Protein AF-A0A932CK73-F1 (afdb_monomer_lite)

Secondary structure (DSSP, 8-state):
-PPPPPPPHHHHHHHHHHHHHHHHHHHHHHHHHHHHHIIIIIHHHHHHH-TTGGGHHHHHHHHHHHHHHHHHHHHHHHHHHHHHHHHHHHHTTT-S-S--

Structure (mmCIF, N/CA/C/O b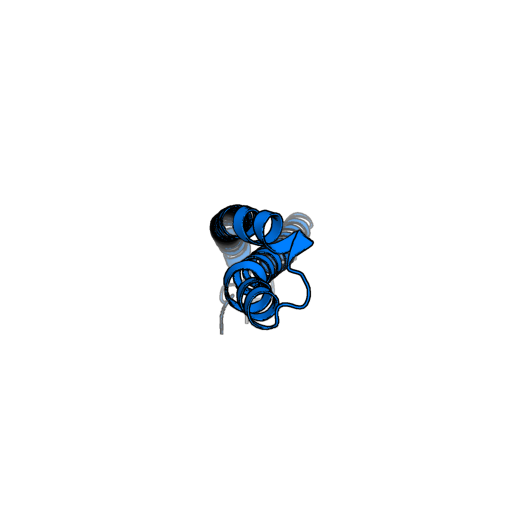ackbone):
data_AF-A0A932CK73-F1
#
_entry.id   AF-A0A932CK73-F1
#
loop_
_atom_site.group_PDB
_atom_site.id
_atom_site.type_symbol
_atom_site.label_atom_id
_atom_site.label_alt_id
_atom_site.label_comp_id
_atom_site.label_asym_id
_atom_site.label_entity_id
_atom_site.label_seq_id
_atom_site.pdbx_PDB_ins_code
_atom_site.Cartn_x
_atom_site.Cartn_y
_atom_site.Cartn_z
_atom_site.occupancy
_atom_site.B_iso_or_equiv
_atom_site.auth_seq_id
_atom_site.auth_comp_id
_atom_site.auth_asym_id
_atom_site.auth_atom_id
_atom_site.pdbx_PDB_model_num
ATOM 1 N N . MET A 1 1 ? 30.034 -19.267 -23.138 1.00 52.03 1 MET A N 1
ATOM 2 C CA . MET A 1 1 ? 28.965 -18.334 -22.725 1.00 52.03 1 MET A CA 1
ATOM 3 C C . MET A 1 1 ? 29.081 -17.124 -23.631 1.00 52.03 1 MET A C 1
ATOM 5 O O . MET A 1 1 ? 30.214 -16.701 -23.819 1.00 52.03 1 MET A O 1
ATOM 9 N N . PRO A 1 2 ? 27.999 -16.634 -24.256 1.00 58.88 2 PRO A N 1
ATOM 10 C CA . PRO A 1 2 ? 28.053 -15.333 -24.909 1.00 58.88 2 PRO A CA 1
ATOM 11 C C . PRO A 1 2 ? 28.378 -14.273 -23.852 1.00 58.88 2 PRO A C 1
ATOM 13 O O . PRO A 1 2 ? 27.872 -14.356 -22.730 1.00 58.88 2 PRO A O 1
ATOM 16 N N . ASP A 1 3 ? 29.243 -13.325 -24.196 1.00 65.62 3 ASP A N 1
ATOM 17 C CA . ASP A 1 3 ? 29.580 -12.213 -23.311 1.00 65.62 3 ASP A CA 1
ATOM 18 C C . ASP A 1 3 ? 28.316 -11.390 -22.994 1.00 65.62 3 ASP A C 1
ATOM 20 O O . ASP A 1 3 ? 27.456 -11.229 -23.870 1.00 65.62 3 ASP A O 1
ATOM 24 N N . PRO A 1 4 ? 28.157 -10.887 -21.755 1.00 59.47 4 PRO A N 1
ATOM 25 C CA . PRO A 1 4 ? 27.006 -10.071 -21.391 1.00 59.47 4 PRO A CA 1
ATOM 26 C C . PRO A 1 4 ? 26.927 -8.844 -22.305 1.00 59.47 4 PRO A C 1
ATOM 28 O O . PRO A 1 4 ? 27.919 -8.139 -22.503 1.00 59.47 4 PRO A O 1
ATOM 31 N N . GLN A 1 5 ? 25.742 -8.592 -22.869 1.00 67.31 5 GLN A N 1
ATOM 32 C CA . GLN A 1 5 ? 25.508 -7.399 -23.678 1.00 67.31 5 GLN A CA 1
ATOM 33 C C . GLN A 1 5 ? 25.801 -6.144 -22.849 1.00 67.31 5 GLN A C 1
ATOM 35 O O . GLN A 1 5 ? 25.531 -6.094 -21.647 1.00 67.31 5 GLN A O 1
ATOM 40 N N . PHE A 1 6 ? 26.379 -5.131 -23.497 1.00 73.00 6 PHE A N 1
ATOM 41 C CA . PHE A 1 6 ? 26.750 -3.887 -22.834 1.00 73.00 6 PHE A CA 1
ATOM 42 C C . PHE A 1 6 ? 25.498 -3.218 -22.250 1.00 73.00 6 PHE A C 1
ATOM 44 O O . PHE A 1 6 ? 24.582 -2.870 -22.994 1.00 73.00 6 PHE A O 1
ATOM 51 N N . ILE A 1 7 ? 25.457 -3.041 -20.926 1.00 73.81 7 ILE A N 1
ATOM 52 C CA . ILE A 1 7 ? 24.348 -2.360 -20.250 1.00 73.81 7 ILE A CA 1
ATOM 53 C C . ILE A 1 7 ? 24.307 -0.898 -20.701 1.00 73.81 7 ILE A C 1
ATOM 55 O O . ILE A 1 7 ? 25.280 -0.151 -20.556 1.00 73.81 7 ILE A O 1
ATOM 59 N N . THR A 1 8 ? 23.161 -0.480 -21.223 1.00 82.19 8 THR A N 1
ATOM 60 C CA . THR A 1 8 ? 22.921 0.892 -21.669 1.00 82.19 8 THR A CA 1
ATOM 61 C C . THR A 1 8 ? 22.327 1.749 -20.548 1.00 82.19 8 THR A C 1
ATOM 63 O O . THR A 1 8 ? 21.793 1.253 -19.554 1.00 82.19 8 THR A O 1
ATOM 66 N N . SER A 1 9 ? 22.354 3.075 -20.708 1.00 83.50 9 SER A N 1
ATOM 67 C CA . SER A 1 9 ? 21.668 3.995 -19.786 1.00 83.50 9 SER A CA 1
ATOM 68 C C . SER A 1 9 ? 20.151 3.754 -19.722 1.00 83.50 9 SER A C 1
ATOM 70 O O . SER A 1 9 ? 19.535 4.001 -18.686 1.00 83.50 9 SER A O 1
ATOM 72 N N . ALA A 1 10 ? 19.544 3.250 -20.803 1.00 81.69 10 ALA A N 1
ATOM 73 C CA . ALA A 1 10 ? 18.127 2.891 -20.825 1.00 81.69 10 ALA A CA 1
ATOM 74 C C . ALA A 1 10 ? 17.832 1.685 -19.916 1.00 81.69 10 ALA A C 1
ATOM 76 O O . ALA A 1 10 ? 16.800 1.658 -19.242 1.00 81.69 10 ALA A O 1
ATOM 77 N N . ASP A 1 11 ? 18.762 0.734 -19.839 1.00 79.50 11 ASP A N 1
ATOM 78 C CA . ASP A 1 11 ? 18.627 -0.462 -19.005 1.00 79.50 11 ASP A CA 1
ATOM 79 C C . ASP A 1 11 ? 18.711 -0.106 -17.519 1.00 79.50 11 ASP A C 1
ATOM 81 O O . ASP A 1 11 ? 17.871 -0.540 -16.730 1.00 79.50 11 ASP A O 1
ATOM 85 N N . TRP A 1 12 ? 19.639 0.783 -17.148 1.00 85.19 12 TRP A N 1
ATOM 86 C CA . TRP A 1 12 ? 19.710 1.342 -15.794 1.00 85.19 12 TRP A CA 1
ATOM 87 C C . TRP A 1 12 ? 18.423 2.066 -15.389 1.00 85.19 12 TRP A C 1
ATOM 89 O O . TRP A 1 12 ? 17.947 1.900 -14.265 1.00 85.19 12 TRP A O 1
ATOM 99 N N . ASN A 1 13 ? 17.825 2.836 -16.302 1.00 87.25 13 ASN A N 1
ATOM 100 C CA . ASN A 1 13 ? 16.561 3.521 -16.042 1.00 87.25 13 ASN A CA 1
ATOM 101 C C . ASN A 1 13 ? 15.399 2.533 -15.834 1.00 87.25 13 ASN A C 1
ATOM 103 O O . ASN A 1 13 ? 14.585 2.706 -14.926 1.00 87.25 13 ASN A O 1
ATOM 107 N N . ASN A 1 14 ? 15.331 1.469 -16.639 1.00 83.62 14 ASN A N 1
ATOM 108 C CA . ASN A 1 14 ? 14.322 0.422 -16.475 1.00 83.62 14 ASN A CA 1
ATOM 109 C C . ASN A 1 14 ? 14.486 -0.326 -15.144 1.00 83.62 14 ASN A C 1
ATOM 111 O O . ASN A 1 14 ? 13.489 -0.577 -14.465 1.00 83.62 14 ASN A O 1
ATOM 115 N N . LEU A 1 15 ? 15.726 -0.616 -14.738 1.00 84.88 15 LEU A N 1
ATOM 116 C CA . LEU A 1 15 ? 16.021 -1.252 -13.454 1.00 84.88 15 LEU A CA 1
ATOM 117 C C . LEU A 1 15 ? 15.641 -0.350 -12.270 1.00 84.88 15 LEU A C 1
ATOM 119 O O . LEU A 1 15 ? 15.013 -0.812 -11.319 1.00 84.88 15 LEU A O 1
ATOM 123 N N . GLY A 1 16 ? 15.949 0.948 -12.355 1.00 88.69 16 GLY A N 1
ATOM 124 C CA . GLY A 1 16 ? 15.519 1.937 -11.366 1.00 88.69 16 GLY A CA 1
ATOM 125 C C . GLY A 1 16 ? 13.996 1.999 -11.244 1.00 88.69 16 GLY A C 1
ATOM 126 O O . GLY A 1 16 ? 13.462 1.947 -10.137 1.00 88.69 16 GLY A O 1
ATOM 127 N N . ARG A 1 17 ? 13.282 2.009 -12.378 1.00 89.06 17 ARG A N 1
ATOM 128 C CA . ARG A 1 17 ? 11.811 2.004 -12.402 1.00 89.06 17 ARG A CA 1
ATOM 129 C C . ARG A 1 17 ? 11.234 0.732 -11.778 1.00 89.06 17 ARG A C 1
ATOM 131 O O . ARG A 1 17 ? 10.279 0.824 -11.010 1.00 89.06 17 ARG A O 1
ATOM 138 N N . LEU A 1 18 ? 11.828 -0.429 -12.055 1.00 87.44 18 LEU A N 1
ATOM 139 C CA . LEU A 1 18 ? 11.441 -1.699 -11.436 1.00 87.44 18 LEU A CA 1
ATOM 140 C C . LEU A 1 18 ? 11.634 -1.664 -9.913 1.00 87.44 18 LEU A C 1
ATOM 142 O O . LEU A 1 18 ? 10.722 -2.033 -9.175 1.00 87.44 18 LEU A O 1
ATOM 146 N N . LEU A 1 19 ? 12.780 -1.169 -9.439 1.00 90.81 19 LEU A N 1
ATOM 147 C CA . LEU A 1 19 ? 13.059 -1.038 -8.008 1.00 90.81 19 LEU A CA 1
ATOM 148 C C . LEU A 1 19 ? 12.060 -0.097 -7.318 1.00 90.81 19 LEU A C 1
ATOM 150 O O . LEU A 1 19 ? 11.563 -0.414 -6.238 1.00 90.81 19 LEU A O 1
ATOM 154 N N . THR A 1 20 ? 11.716 1.031 -7.946 1.00 93.44 20 THR A N 1
ATOM 155 C CA . THR A 1 20 ? 10.673 1.933 -7.437 1.00 93.44 20 THR A CA 1
ATOM 156 C C . THR A 1 20 ? 9.320 1.230 -7.344 1.00 93.44 20 THR A C 1
ATOM 158 O O . THR A 1 20 ? 8.660 1.340 -6.312 1.00 93.44 20 THR A O 1
ATOM 161 N N . MET A 1 21 ? 8.912 0.476 -8.372 1.00 90.62 21 MET A N 1
ATOM 162 C CA . MET A 1 21 ? 7.658 -0.288 -8.330 1.00 90.62 21 MET A CA 1
ATOM 163 C C . MET A 1 21 ? 7.659 -1.318 -7.198 1.00 90.62 21 MET A C 1
ATOM 165 O O . MET A 1 21 ? 6.651 -1.473 -6.514 1.00 90.62 21 MET A O 1
ATOM 169 N N . LEU A 1 22 ? 8.795 -1.968 -6.939 1.00 91.38 22 LEU A N 1
ATOM 170 C CA . LEU A 1 22 ? 8.920 -2.940 -5.855 1.00 91.38 22 LEU A CA 1
ATOM 171 C C . LEU A 1 22 ? 8.736 -2.288 -4.475 1.00 91.38 22 LEU A C 1
ATOM 173 O O . LEU A 1 22 ? 8.002 -2.810 -3.638 1.00 91.38 22 LEU A O 1
ATOM 177 N N . TRP A 1 23 ? 9.317 -1.108 -4.254 1.00 96.19 23 TRP A N 1
ATOM 178 C CA . TRP A 1 23 ? 9.097 -0.348 -3.019 1.00 96.19 23 TRP A CA 1
ATOM 179 C C . TRP A 1 23 ? 7.658 0.147 -2.866 1.00 96.19 23 TRP A C 1
ATOM 181 O O . TRP A 1 23 ? 7.100 0.073 -1.770 1.00 96.19 23 TRP A O 1
ATOM 191 N N . LEU A 1 24 ? 7.032 0.609 -3.951 1.00 95.06 24 LEU A N 1
ATOM 192 C CA . LEU A 1 24 ? 5.622 1.003 -3.936 1.00 95.06 24 LEU A CA 1
ATOM 193 C C . LEU A 1 24 ? 4.711 -0.187 -3.618 1.00 95.06 24 LEU A C 1
ATOM 195 O O . LEU A 1 24 ? 3.753 -0.037 -2.861 1.00 95.06 24 LEU A O 1
ATOM 199 N N . PHE A 1 25 ? 5.030 -1.372 -4.142 1.00 93.31 25 PHE A N 1
ATOM 200 C CA . PHE A 1 25 ? 4.310 -2.601 -3.825 1.00 93.31 25 PHE A CA 1
ATOM 201 C C . PHE A 1 25 ? 4.413 -2.935 -2.334 1.00 93.31 25 PHE A C 1
ATOM 203 O O . PHE A 1 25 ? 3.391 -3.160 -1.687 1.00 93.31 25 PHE A O 1
ATOM 210 N N . VAL A 1 26 ? 5.621 -2.890 -1.761 1.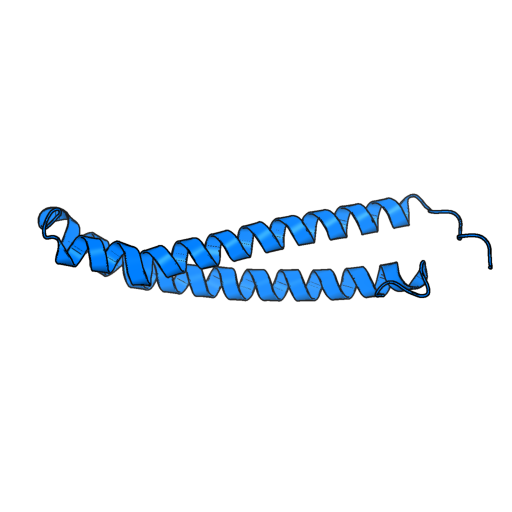00 96.19 26 VAL A N 1
ATOM 211 C CA . VAL A 1 26 ? 5.828 -3.104 -0.318 1.00 96.19 26 VAL A CA 1
ATOM 212 C C . VAL A 1 26 ? 5.009 -2.105 0.501 1.00 96.19 26 VAL A C 1
ATOM 214 O O . VAL A 1 26 ? 4.299 -2.508 1.421 1.00 96.19 26 VAL A O 1
ATOM 217 N N . ALA A 1 27 ? 5.043 -0.819 0.145 1.00 96.56 27 ALA A N 1
ATOM 218 C CA . ALA A 1 27 ? 4.264 0.207 0.834 1.00 96.56 27 ALA A CA 1
ATOM 219 C C . ALA A 1 27 ? 2.750 -0.062 0.761 1.00 96.56 27 ALA A C 1
ATOM 221 O O . ALA A 1 27 ? 2.058 0.049 1.775 1.00 96.56 27 ALA A O 1
ATOM 222 N N . ALA A 1 28 ? 2.235 -0.469 -0.404 1.00 96.00 28 ALA A N 1
ATOM 223 C CA . ALA A 1 28 ? 0.826 -0.817 -0.577 1.00 96.00 28 ALA A CA 1
ATOM 224 C C . ALA A 1 28 ? 0.429 -2.038 0.269 1.00 96.00 28 ALA A C 1
ATOM 226 O O . ALA A 1 28 ? -0.601 -2.007 0.940 1.00 96.00 28 ALA A O 1
ATOM 227 N N . VAL A 1 29 ? 1.260 -3.084 0.305 1.00 96.06 29 VAL A N 1
ATOM 228 C CA . VAL A 1 29 ? 1.009 -4.289 1.116 1.00 96.06 29 VAL A CA 1
ATOM 229 C C . VAL A 1 29 ? 1.046 -3.977 2.614 1.00 96.06 29 VAL A C 1
ATOM 231 O O . VAL A 1 29 ? 0.194 -4.461 3.357 1.00 96.06 29 VAL A O 1
ATOM 234 N N . VAL A 1 30 ? 1.975 -3.133 3.070 1.00 97.25 30 VAL A N 1
ATOM 235 C CA . VAL A 1 30 ? 2.016 -2.676 4.470 1.00 97.25 30 VAL A CA 1
ATOM 236 C C . VAL A 1 30 ? 0.771 -1.855 4.810 1.00 97.25 30 VAL A C 1
ATOM 238 O O . VAL A 1 30 ? 0.161 -2.080 5.856 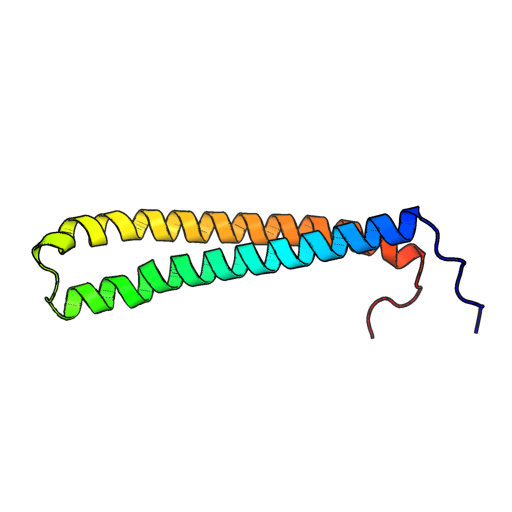1.00 97.25 30 VAL A O 1
ATOM 241 N N . GLY A 1 31 ? 0.345 -0.955 3.918 1.00 95.88 31 GLY A N 1
ATOM 242 C CA . GLY A 1 31 ? -0.898 -0.194 4.073 1.00 95.88 31 GLY A CA 1
ATOM 243 C C . GLY A 1 31 ? -2.134 -1.093 4.144 1.00 95.88 31 GLY A C 1
ATOM 244 O O . GLY A 1 31 ? -2.995 -0.894 5.006 1.00 95.88 31 GLY A O 1
ATOM 245 N N . LEU A 1 32 ? -2.193 -2.130 3.305 1.00 95.44 32 LEU A N 1
ATOM 246 C CA . LEU A 1 32 ? -3.240 -3.151 3.332 1.00 95.44 32 LEU A CA 1
ATOM 247 C C . LEU A 1 32 ? -3.257 -3.899 4.663 1.00 95.44 32 LEU A C 1
ATOM 249 O O . LEU A 1 32 ? -4.297 -3.953 5.319 1.00 95.44 32 LEU A O 1
ATOM 253 N N . ALA A 1 33 ? -2.113 -4.453 5.065 1.00 95.44 33 ALA A N 1
ATOM 254 C CA . ALA A 1 33 ? -2.000 -5.254 6.275 1.00 95.44 33 ALA A CA 1
ATOM 255 C C . ALA A 1 33 ? -2.350 -4.417 7.509 1.00 95.44 33 ALA A C 1
ATOM 257 O O . ALA A 1 33 ? -3.161 -4.846 8.326 1.00 95.44 33 ALA A O 1
ATOM 258 N N . GLY A 1 34 ? -1.818 -3.196 7.603 1.00 95.62 34 GLY A N 1
ATOM 259 C CA . GLY A 1 34 ? -2.133 -2.261 8.678 1.00 95.62 34 GLY A CA 1
ATOM 260 C C . GLY A 1 34 ? -3.621 -1.920 8.732 1.00 95.62 34 GLY A C 1
ATOM 261 O O . GLY A 1 34 ? -4.245 -2.074 9.779 1.00 95.62 34 GLY A O 1
ATOM 262 N N . SER A 1 35 ? -4.223 -1.532 7.604 1.00 94.00 35 SER A N 1
ATOM 263 C CA . SER A 1 35 ? -5.651 -1.178 7.554 1.00 94.00 35 SER A CA 1
ATOM 264 C C . SER A 1 35 ? -6.548 -2.361 7.926 1.00 94.00 35 SER A C 1
ATOM 266 O O . SER A 1 35 ? -7.493 -2.209 8.704 1.00 94.00 35 SER A O 1
ATOM 268 N N . PHE A 1 36 ? -6.228 -3.556 7.424 1.00 94.19 36 PHE A N 1
ATOM 269 C CA . PHE A 1 36 ? -6.984 -4.772 7.704 1.00 94.19 36 PHE A CA 1
ATOM 270 C C . PHE A 1 36 ? -6.850 -5.211 9.168 1.00 94.19 36 PHE A C 1
ATOM 272 O O . PHE A 1 36 ? -7.861 -5.450 9.828 1.00 94.19 36 PHE A O 1
ATOM 279 N N . LEU A 1 37 ? -5.628 -5.259 9.707 1.00 95.06 37 LEU A N 1
ATOM 280 C CA . LEU A 1 37 ? -5.376 -5.633 11.103 1.00 95.06 37 LEU A CA 1
ATOM 281 C C . LEU A 1 37 ? -6.037 -4.656 12.076 1.00 95.06 37 LEU A C 1
ATOM 283 O O . LEU A 1 37 ? -6.636 -5.086 13.064 1.00 95.06 37 LEU A O 1
ATOM 287 N N . LEU A 1 38 ? -5.991 -3.355 11.780 1.00 92.56 38 LEU A N 1
ATOM 288 C CA . LEU A 1 38 ? -6.670 -2.348 12.590 1.00 92.56 38 LEU A CA 1
ATOM 289 C C . LEU A 1 38 ? -8.189 -2.571 12.605 1.00 92.56 38 LEU A C 1
ATOM 291 O O . LEU A 1 38 ? -8.802 -2.570 13.673 1.00 92.56 38 LEU A O 1
ATOM 295 N N . ALA A 1 39 ? -8.799 -2.810 11.443 1.00 90.94 39 ALA A N 1
ATOM 296 C CA . ALA A 1 39 ? -10.244 -3.014 11.324 1.00 90.94 39 ALA A CA 1
ATOM 297 C C . ALA A 1 39 ? -10.739 -4.334 11.943 1.00 90.94 39 ALA A C 1
ATOM 299 O O . ALA A 1 39 ? -11.859 -4.394 12.477 1.00 90.94 39 ALA A O 1
ATOM 300 N N . HIS A 1 40 ? -9.928 -5.389 11.821 1.00 90.75 40 HIS A N 1
ATOM 301 C CA . HIS A 1 40 ? -10.319 -6.765 12.116 1.00 90.75 40 HIS A CA 1
ATOM 302 C C . HIS A 1 40 ? -9.892 -7.244 13.504 1.00 90.75 40 HIS A C 1
ATOM 304 O O . HIS A 1 40 ? -10.657 -7.956 14.144 1.00 90.75 40 HIS A O 1
ATOM 310 N N . ALA A 1 41 ? -8.711 -6.848 13.981 1.00 90.62 41 ALA A N 1
ATOM 311 C CA . ALA A 1 41 ? -8.165 -7.313 15.255 1.00 90.62 41 ALA A CA 1
ATOM 312 C C . ALA A 1 41 ? -8.129 -6.199 16.310 1.00 90.62 41 ALA A C 1
ATOM 314 O O . ALA A 1 41 ? -8.713 -6.359 17.379 1.00 90.62 41 ALA A O 1
ATOM 315 N N . VAL A 1 42 ? -7.511 -5.053 15.994 1.00 88.62 42 VAL A N 1
ATOM 316 C CA . VAL A 1 42 ? -7.224 -4.006 16.996 1.00 88.62 42 VAL A CA 1
ATOM 317 C C . VAL A 1 42 ? -8.486 -3.285 17.465 1.00 88.62 42 VAL A C 1
ATOM 319 O O . VAL A 1 42 ? -8.709 -3.155 18.665 1.00 88.62 42 VAL A O 1
ATOM 322 N N . ILE A 1 43 ? -9.345 -2.816 16.552 1.00 87.31 43 ILE A N 1
ATOM 323 C CA . ILE A 1 43 ? -10.579 -2.132 16.967 1.00 87.31 43 ILE A CA 1
ATOM 324 C C . ILE A 1 43 ? -11.482 -3.072 17.784 1.00 87.31 43 ILE A C 1
ATOM 326 O O . ILE A 1 43 ? -11.926 -2.659 18.853 1.00 87.31 43 ILE A O 1
ATOM 330 N N . PRO A 1 44 ? -11.758 -4.319 17.355 1.00 84.62 44 PRO A N 1
ATOM 331 C CA . PRO A 1 44 ? -12.539 -5.245 18.169 1.00 84.62 44 PRO A CA 1
ATOM 332 C C . PRO A 1 44 ? -11.923 -5.519 19.541 1.00 84.62 44 PRO A C 1
ATOM 334 O O . PRO A 1 44 ? -12.662 -5.484 20.520 1.00 84.62 44 PRO A O 1
ATOM 337 N N . SER A 1 45 ? -10.601 -5.711 19.640 1.00 85.94 45 SER A N 1
ATOM 338 C CA . SER A 1 45 ? -9.955 -5.937 20.939 1.00 85.94 45 SER A CA 1
ATOM 339 C C . SER A 1 45 ? -10.107 -4.736 21.879 1.00 85.94 45 SER A C 1
ATOM 341 O O . SER A 1 45 ? -10.391 -4.921 23.060 1.00 85.94 45 SER A O 1
ATOM 343 N N . LEU A 1 46 ? -9.999 -3.508 21.357 1.00 84.25 46 LEU A N 1
ATOM 344 C CA . LEU A 1 46 ? -10.207 -2.275 22.131 1.00 84.25 46 LEU A CA 1
ATOM 345 C C . LEU A 1 46 ? -11.661 -2.089 22.582 1.00 84.25 46 LEU A C 1
ATOM 347 O O . LEU A 1 46 ? -11.919 -1.548 23.653 1.00 84.25 46 LEU A O 1
ATOM 351 N N . LEU A 1 47 ? -12.625 -2.526 21.771 1.00 83.62 47 LEU A N 1
ATOM 352 C CA . LEU A 1 47 ? -14.038 -2.475 22.145 1.00 83.62 47 LEU A CA 1
ATOM 353 C C . LEU A 1 47 ? -14.372 -3.492 23.242 1.00 83.62 47 LEU A C 1
ATOM 355 O O . LEU A 1 47 ? -15.225 -3.219 24.079 1.00 83.62 47 LEU A O 1
ATOM 359 N N . THR A 1 48 ? -13.706 -4.651 23.258 1.00 81.94 48 THR A N 1
ATOM 360 C CA . THR A 1 48 ? -13.943 -5.683 24.279 1.00 81.94 48 THR A CA 1
ATOM 361 C C . THR A 1 48 ? -13.361 -5.347 25.648 1.00 81.94 48 THR A C 1
ATOM 363 O O . THR A 1 48 ? -13.897 -5.817 26.647 1.00 81.94 48 THR A O 1
ATOM 366 N N . THR A 1 49 ? -12.294 -4.546 25.723 1.00 81.12 49 THR A N 1
ATOM 367 C CA . THR A 1 49 ? -11.677 -4.162 27.003 1.00 81.12 49 THR A CA 1
ATOM 368 C C . THR A 1 49 ? -12.429 -3.044 27.728 1.00 81.12 49 THR A C 1
ATOM 370 O O . THR A 1 49 ? -12.191 -2.837 28.912 1.00 81.12 49 THR A O 1
ATOM 373 N N . GLY A 1 50 ? -13.347 -2.332 27.060 1.00 72.56 50 GLY A N 1
ATOM 374 C CA . GLY A 1 50 ? -14.175 -1.286 27.680 1.00 72.56 50 GLY A CA 1
ATOM 375 C C . GLY A 1 50 ? -13.416 -0.016 28.089 1.00 72.56 50 GLY A C 1
ATOM 376 O O . GLY A 1 50 ? -14.019 0.920 28.600 1.00 72.56 50 GLY A O 1
ATOM 377 N N . GLU A 1 51 ? -12.109 0.070 27.824 1.00 67.00 51 GLU A N 1
ATOM 378 C CA . GLU A 1 51 ? -11.261 1.198 28.244 1.00 67.00 51 GLU A CA 1
ATOM 379 C C . GLU A 1 51 ? -11.610 2.526 27.542 1.00 67.00 51 GLU A C 1
ATOM 381 O O . GLU A 1 51 ? -11.147 3.590 27.946 1.00 67.00 51 GLU A O 1
ATOM 386 N N . LEU A 1 52 ? -12.420 2.478 26.477 1.00 70.06 52 LEU A N 1
ATOM 387 C CA . LEU A 1 52 ? -12.704 3.604 25.586 1.00 70.06 52 LEU A CA 1
ATOM 388 C C . LEU A 1 52 ? -14.204 3.723 25.243 1.00 70.06 52 LEU A C 1
ATOM 390 O O . LEU A 1 52 ? -14.56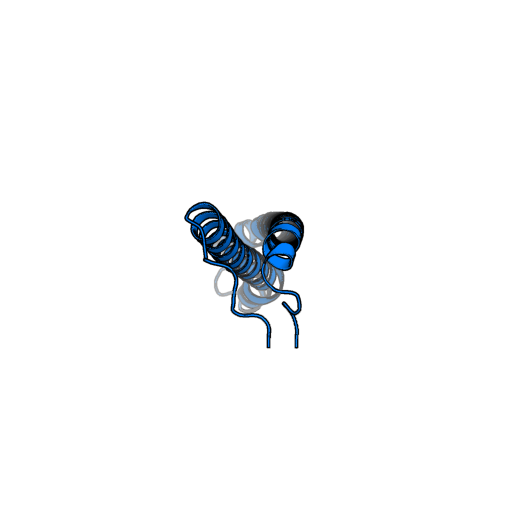9 3.916 24.077 1.00 70.06 52 LEU A O 1
ATOM 394 N N . GLU A 1 53 ? -15.092 3.628 26.238 1.00 68.12 53 GLU A N 1
ATOM 395 C CA . GLU A 1 53 ? -16.548 3.794 26.048 1.00 68.12 53 GLU A CA 1
ATOM 396 C C . GLU A 1 53 ? -16.904 5.096 25.300 1.00 68.12 53 GLU A C 1
ATOM 398 O O . GLU A 1 53 ? -17.698 5.067 24.358 1.00 68.12 53 GLU A O 1
ATOM 403 N 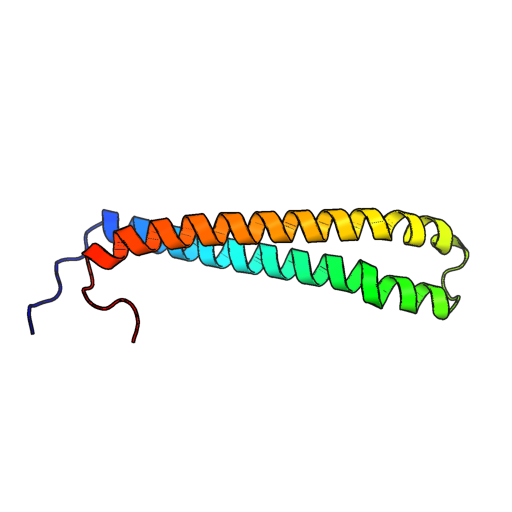N . GLU A 1 54 ? -16.229 6.214 25.593 1.00 76.06 54 GLU A N 1
ATOM 404 C CA . GLU A 1 54 ? -16.445 7.497 24.896 1.00 76.06 54 GLU A CA 1
ATOM 405 C C . GLU A 1 54 ? -16.086 7.461 23.397 1.00 76.06 54 GLU A C 1
ATOM 407 O O . GLU A 1 54 ? -16.685 8.165 22.577 1.00 76.06 54 GLU A O 1
ATOM 412 N N . TRP A 1 55 ? -15.108 6.639 23.008 1.00 72.88 55 TRP A N 1
ATOM 413 C CA . TRP A 1 55 ? -14.611 6.558 21.628 1.00 72.88 55 TRP A CA 1
ATOM 414 C C . TRP A 1 55 ? -15.243 5.416 20.830 1.00 72.88 55 TRP A C 1
ATOM 416 O O . TRP A 1 55 ? -15.099 5.370 19.605 1.00 72.88 55 TRP A O 1
ATOM 426 N N . THR A 1 56 ? -16.000 4.541 21.490 1.00 77.69 56 THR A N 1
ATOM 427 C CA . THR A 1 56 ? -16.710 3.399 20.898 1.00 77.69 56 THR A CA 1
ATOM 428 C C . THR A 1 56 ? -17.489 3.746 19.619 1.00 77.69 56 THR A C 1
ATOM 430 O O . THR A 1 56 ? -17.243 3.102 18.591 1.00 77.69 56 THR A O 1
ATOM 433 N N . PRO A 1 57 ? -18.350 4.788 19.582 1.00 79.62 57 PRO A N 1
ATOM 434 C CA . PRO A 1 57 ? -19.090 5.124 18.363 1.00 79.62 57 PRO A CA 1
ATOM 435 C C . PRO A 1 57 ? -18.188 5.621 17.220 1.00 79.62 57 PRO A C 1
ATOM 437 O O . PRO A 1 57 ? -18.504 5.415 16.046 1.00 79.62 57 PRO A O 1
ATOM 440 N N . ARG A 1 58 ? -17.035 6.234 17.527 1.00 83.00 58 ARG A N 1
ATOM 441 C CA . ARG A 1 58 ? -16.052 6.659 16.514 1.00 83.00 58 ARG A CA 1
ATOM 442 C C . ARG A 1 58 ? -15.297 5.459 15.945 1.00 83.00 58 ARG A C 1
ATOM 444 O O . ARG A 1 58 ? -15.193 5.340 14.725 1.00 83.00 58 ARG A O 1
ATOM 451 N N . LEU A 1 59 ? -14.828 4.549 16.804 1.00 82.94 59 LEU A N 1
ATOM 452 C CA . LEU A 1 59 ? -14.113 3.337 16.389 1.00 82.94 59 LEU A CA 1
ATOM 453 C C . LEU A 1 59 ? -14.996 2.434 15.523 1.00 82.94 59 LEU A C 1
ATOM 455 O O . LEU A 1 59 ? -14.543 1.950 14.487 1.00 82.94 59 LEU A O 1
ATOM 459 N N . GLN A 1 60 ? -16.270 2.258 15.881 1.00 83.31 60 GLN A N 1
ATOM 460 C CA . GLN A 1 60 ? -17.210 1.479 15.069 1.00 83.31 60 GLN A CA 1
ATOM 461 C C . GLN A 1 60 ? -17.409 2.074 13.669 1.00 83.31 60 GLN A C 1
ATOM 463 O O . GLN A 1 60 ? -17.457 1.327 12.692 1.00 83.31 60 GLN A O 1
ATOM 468 N N . ARG A 1 61 ? -17.456 3.407 13.551 1.00 87.38 61 ARG A N 1
ATOM 469 C CA . ARG A 1 61 ? -17.581 4.101 12.260 1.00 87.38 61 ARG A CA 1
ATOM 470 C C . ARG A 1 61 ? -16.291 4.075 11.437 1.00 87.38 61 ARG A C 1
ATOM 472 O O . ARG A 1 61 ? -16.357 4.131 10.213 1.00 87.38 61 ARG A O 1
ATOM 479 N N . LEU A 1 62 ? -15.135 3.954 12.090 1.00 89.31 62 LEU A N 1
ATOM 480 C CA . LEU A 1 62 ? -13.827 3.865 11.439 1.00 89.31 62 LEU A CA 1
ATOM 481 C C . LEU A 1 62 ? -13.584 2.493 10.785 1.00 89.31 62 LEU A C 1
ATOM 483 O O . LEU A 1 62 ? -12.928 2.422 9.750 1.00 89.31 62 LEU A O 1
ATOM 487 N N . ARG A 1 63 ? -14.148 1.405 11.330 1.00 88.00 63 ARG A N 1
ATOM 488 C CA . ARG A 1 63 ? -14.001 0.041 10.774 1.00 88.00 63 ARG A CA 1
ATOM 489 C C . ARG A 1 63 ? -14.348 -0.072 9.283 1.00 88.00 63 ARG A C 1
ATOM 491 O O . ARG A 1 63 ? -13.497 -0.564 8.544 1.00 88.00 63 ARG A O 1
ATOM 498 N N . PRO A 1 64 ? -15.533 0.356 8.796 1.00 91.38 64 PRO A N 1
ATOM 499 C CA . PRO A 1 64 ? -15.851 0.257 7.371 1.00 91.38 64 PRO A CA 1
ATOM 500 C C . PRO A 1 64 ? -14.914 1.107 6.503 1.00 91.38 64 PRO A C 1
ATOM 502 O O . PRO A 1 64 ? -14.570 0.690 5.401 1.00 91.38 64 PRO A O 1
ATOM 505 N N . VAL A 1 65 ? -14.443 2.252 7.009 1.00 93.50 65 VAL A N 1
ATOM 506 C CA . VAL A 1 65 ? -13.464 3.099 6.308 1.00 93.50 65 VAL A CA 1
ATOM 507 C C . VAL A 1 65 ? -12.119 2.384 6.177 1.00 93.50 65 VAL A C 1
ATOM 509 O O . VAL A 1 65 ? -11.526 2.392 5.104 1.00 93.50 65 VAL A O 1
ATOM 512 N N . LEU A 1 66 ? -11.657 1.713 7.233 1.00 93.00 66 LEU A N 1
ATOM 513 C CA . LEU A 1 66 ? -10.417 0.935 7.205 1.00 93.00 66 LEU A CA 1
ATOM 514 C C . LEU A 1 66 ? -10.518 -0.294 6.294 1.00 93.00 66 LEU A C 1
ATOM 516 O O . LEU A 1 66 ? -9.557 -0.605 5.596 1.00 93.00 66 LEU A O 1
ATOM 520 N N . TYR A 1 67 ? -11.674 -0.960 6.233 1.00 93.69 67 TYR A N 1
ATOM 521 C CA . TYR A 1 67 ? -11.895 -2.023 5.248 1.00 93.69 67 TYR A CA 1
ATOM 522 C C . TYR A 1 67 ? -11.894 -1.486 3.814 1.00 93.69 67 TYR A C 1
ATOM 524 O O . TYR A 1 67 ? -11.274 -2.091 2.943 1.00 93.69 67 TYR A O 1
ATOM 532 N N . ALA A 1 68 ? -12.523 -0.334 3.566 1.00 95.25 68 ALA A N 1
ATOM 533 C CA . ALA A 1 68 ? -12.469 0.318 2.260 1.00 95.25 68 ALA A CA 1
ATOM 534 C C . ALA A 1 68 ? -11.028 0.707 1.882 1.00 95.25 68 ALA A C 1
ATOM 536 O O . ALA A 1 68 ? -10.605 0.467 0.753 1.00 95.25 68 ALA A O 1
ATOM 537 N N . ALA A 1 69 ? -10.248 1.227 2.835 1.00 94.81 69 ALA A N 1
ATOM 538 C CA . ALA A 1 69 ? -8.828 1.507 2.646 1.00 94.81 69 ALA A CA 1
ATOM 539 C C . ALA A 1 69 ? -8.026 0.229 2.351 1.00 94.81 69 ALA A C 1
ATOM 541 O O . ALA A 1 69 ? -7.201 0.226 1.443 1.00 94.81 69 ALA A O 1
ATOM 542 N N . ALA A 1 70 ? -8.296 -0.879 3.049 1.00 94.12 70 ALA A N 1
ATOM 543 C CA . ALA A 1 70 ? -7.641 -2.161 2.786 1.00 94.12 70 ALA A CA 1
ATOM 544 C C . ALA A 1 70 ? -7.931 -2.673 1.364 1.00 94.12 70 ALA A C 1
ATOM 546 O O . ALA A 1 70 ? -7.014 -3.117 0.678 1.00 94.12 70 ALA A O 1
ATOM 547 N N . ILE A 1 71 ? -9.177 -2.553 0.890 1.00 96.31 71 ILE A N 1
ATOM 548 C CA . ILE A 1 71 ? -9.547 -2.890 -0.495 1.00 96.31 71 ILE A CA 1
ATOM 549 C C . ILE A 1 71 ? -8.825 -1.969 -1.483 1.00 96.31 71 ILE A C 1
ATOM 551 O O . ILE A 1 71 ? -8.299 -2.442 -2.488 1.00 96.31 71 ILE A O 1
ATOM 555 N N . LEU A 1 72 ? -8.749 -0.668 -1.198 1.00 96.88 72 LEU A N 1
ATOM 556 C CA . LEU A 1 72 ? -8.020 0.281 -2.038 1.00 96.88 72 LEU A CA 1
ATOM 557 C C . LEU A 1 72 ? -6.538 -0.098 -2.154 1.00 96.88 72 LEU A C 1
ATOM 559 O O . LEU A 1 72 ? -6.004 -0.149 -3.261 1.00 96.88 72 LEU A O 1
ATOM 563 N N . PHE A 1 73 ? -5.884 -0.408 -1.033 1.00 96.69 73 PHE A N 1
ATOM 564 C CA . PHE A 1 73 ? -4.495 -0.862 -1.033 1.00 96.69 73 PHE A CA 1
ATOM 565 C C . PHE A 1 73 ? -4.318 -2.205 -1.750 1.00 96.69 73 PHE A C 1
ATOM 567 O O . PHE A 1 73 ? -3.297 -2.399 -2.405 1.00 96.69 73 PHE A O 1
ATOM 574 N N . LEU A 1 74 ? -5.309 -3.102 -1.692 1.00 95.31 74 LEU A N 1
ATOM 575 C CA . LEU A 1 74 ? -5.287 -4.367 -2.432 1.00 95.31 74 LEU A CA 1
ATOM 576 C C . LEU A 1 74 ? -5.287 -4.118 -3.942 1.00 95.31 74 LEU A C 1
ATOM 578 O O . LEU A 1 74 ? -4.456 -4.669 -4.663 1.00 95.31 74 LEU A O 1
ATOM 582 N N . VAL A 1 75 ? -6.197 -3.263 -4.413 1.00 97.12 75 VAL A N 1
ATOM 583 C CA . VAL A 1 75 ? -6.288 -2.883 -5.829 1.00 97.12 75 VAL A CA 1
ATOM 584 C C . VAL A 1 75 ? -5.003 -2.186 -6.270 1.00 97.12 75 VAL A C 1
ATOM 586 O O . VAL A 1 75 ? -4.452 -2.522 -7.315 1.00 97.12 75 VAL A O 1
ATOM 589 N N . LEU A 1 76 ? -4.483 -1.266 -5.455 1.00 95.44 76 LEU A N 1
ATOM 590 C CA . LEU A 1 76 ? -3.228 -0.575 -5.735 1.00 95.44 76 LEU A CA 1
ATOM 591 C C . LEU A 1 76 ? -2.052 -1.556 -5.852 1.00 95.44 76 LEU A C 1
ATOM 593 O O . LEU A 1 76 ? -1.286 -1.472 -6.809 1.00 95.44 76 LEU A O 1
ATOM 597 N N . ALA A 1 77 ? -1.932 -2.510 -4.926 1.00 94.31 77 ALA A N 1
ATOM 598 C CA . ALA A 1 77 ? -0.893 -3.535 -4.969 1.00 94.31 77 ALA A CA 1
ATOM 599 C C . ALA A 1 77 ? -1.000 -4.400 -6.237 1.00 94.31 77 ALA A C 1
ATOM 601 O O . ALA A 1 77 ? 0.016 -4.667 -6.877 1.00 94.31 77 ALA A O 1
ATOM 602 N N . ALA A 1 78 ? -2.217 -4.780 -6.642 1.00 94.81 78 ALA A N 1
ATOM 603 C CA . ALA A 1 78 ? -2.452 -5.540 -7.869 1.00 94.81 78 ALA A CA 1
ATOM 604 C C . ALA A 1 78 ? -2.055 -4.753 -9.133 1.00 94.81 78 ALA A C 1
ATOM 606 O O . ALA A 1 78 ? -1.403 -5.304 -10.019 1.00 94.81 78 ALA A O 1
ATOM 607 N N . VAL A 1 79 ? -2.386 -3.459 -9.200 1.00 94.88 79 VAL A N 1
ATOM 608 C CA . VAL A 1 79 ? -1.991 -2.581 -10.316 1.00 94.88 79 VAL A CA 1
ATOM 609 C C . VAL A 1 79 ? -0.471 -2.425 -10.381 1.00 94.88 79 VAL A C 1
ATOM 611 O O . VAL A 1 79 ? 0.108 -2.547 -11.459 1.00 94.88 79 VAL A O 1
ATOM 614 N N . ILE A 1 80 ? 0.194 -2.199 -9.244 1.00 93.25 80 ILE A N 1
ATOM 615 C CA . ILE A 1 80 ? 1.660 -2.090 -9.198 1.00 93.25 80 ILE A CA 1
ATOM 616 C C . ILE A 1 80 ? 2.310 -3.397 -9.661 1.00 93.25 80 ILE A C 1
ATOM 618 O O . ILE A 1 80 ? 3.271 -3.353 -10.428 1.00 93.25 80 ILE A O 1
ATOM 622 N N . LEU A 1 81 ? 1.776 -4.549 -9.242 1.00 90.38 81 LEU A N 1
ATOM 623 C CA . LEU A 1 81 ? 2.274 -5.855 -9.670 1.00 90.38 81 LEU A CA 1
ATOM 624 C C . LEU A 1 81 ? 2.162 -6.026 -11.193 1.00 90.38 81 LEU A C 1
ATOM 626 O O . LEU A 1 81 ? 3.135 -6.433 -11.820 1.00 90.38 81 LEU A O 1
ATOM 630 N N . ALA A 1 82 ? 1.022 -5.658 -11.788 1.00 90.50 82 ALA A N 1
ATOM 631 C CA . ALA A 1 82 ? 0.822 -5.717 -13.238 1.00 90.50 82 ALA A CA 1
ATOM 632 C C . ALA A 1 82 ? 1.821 -4.820 -13.999 1.00 90.50 82 ALA A C 1
ATOM 634 O O . ALA A 1 82 ? 2.457 -5.247 -14.964 1.00 90.50 82 ALA A O 1
ATOM 635 N N . ILE A 1 83 ? 2.041 -3.594 -13.512 1.00 88.81 83 ILE A N 1
ATOM 636 C CA . ILE A 1 83 ? 3.029 -2.673 -14.095 1.00 88.81 83 ILE A CA 1
ATOM 637 C C . ILE A 1 83 ? 4.450 -3.239 -13.958 1.00 88.81 83 ILE A C 1
ATOM 639 O O . ILE A 1 83 ? 5.257 -3.136 -14.885 1.00 88.81 83 ILE A O 1
ATOM 643 N N . ALA A 1 84 ? 4.772 -3.844 -12.813 1.00 87.25 84 ALA A N 1
ATOM 644 C CA . ALA A 1 84 ? 6.066 -4.472 -12.584 1.00 87.25 84 ALA A CA 1
ATOM 645 C C . ALA A 1 84 ? 6.290 -5.659 -13.535 1.00 87.25 84 ALA A C 1
ATOM 647 O O . ALA A 1 84 ? 7.376 -5.770 -14.104 1.00 87.25 84 ALA A O 1
ATOM 648 N N . THR A 1 85 ? 5.278 -6.498 -13.785 1.00 83.75 85 THR A N 1
ATOM 649 C CA . THR A 1 85 ? 5.395 -7.616 -14.736 1.00 83.75 85 THR A CA 1
ATOM 650 C C . THR A 1 85 ? 5.649 -7.146 -16.168 1.00 83.75 85 THR A C 1
ATOM 652 O O . THR A 1 85 ? 6.507 -7.719 -16.850 1.00 83.75 85 THR A O 1
ATOM 655 N N . ASP A 1 86 ? 5.010 -6.061 -16.606 1.00 83.69 86 ASP A N 1
ATOM 656 C CA . ASP A 1 86 ? 5.253 -5.472 -17.932 1.00 83.69 86 ASP A CA 1
ATOM 657 C C . ASP A 1 86 ? 6.672 -4.893 -18.043 1.00 83.69 86 ASP A C 1
ATOM 659 O O . ASP A 1 86 ? 7.362 -5.036 -19.056 1.00 83.69 86 ASP A O 1
ATOM 663 N N . LEU A 1 87 ? 7.158 -4.269 -16.969 1.00 77.06 87 LEU A N 1
ATOM 664 C CA . LEU A 1 87 ? 8.541 -3.810 -16.848 1.00 77.06 87 LEU A CA 1
ATOM 665 C C . LEU A 1 87 ? 9.539 -4.969 -16.960 1.00 77.06 87 LEU A C 1
ATOM 667 O O . LEU A 1 87 ? 10.516 -4.856 -17.701 1.00 77.06 87 LEU A O 1
ATOM 671 N N . THR A 1 88 ? 9.286 -6.090 -16.280 1.00 72.62 88 THR A N 1
ATOM 672 C CA . THR A 1 88 ? 10.180 -7.259 -16.332 1.00 72.62 88 THR A CA 1
ATOM 673 C C . THR A 1 88 ? 10.231 -7.915 -17.707 1.00 72.62 88 THR A C 1
ATOM 675 O O . THR A 1 88 ? 11.315 -8.306 -18.129 1.00 72.62 88 THR A O 1
ATOM 678 N N . HIS A 1 89 ? 9.125 -7.947 -18.461 1.00 67.00 89 HIS A N 1
ATOM 679 C CA . HIS A 1 89 ? 9.126 -8.451 -19.841 1.00 67.00 89 HIS A CA 1
ATOM 680 C C . HIS A 1 89 ? 10.065 -7.652 -20.755 1.00 67.00 89 HIS A C 1
ATOM 682 O O . HIS A 1 89 ? 10.696 -8.217 -21.645 1.00 67.00 89 HIS A O 1
ATOM 688 N N . ASN A 1 90 ? 10.218 -6.348 -20.508 1.00 61.59 90 ASN A N 1
ATOM 689 C CA . ASN A 1 90 ? 11.163 -5.513 -21.250 1.00 61.59 90 ASN A CA 1
ATOM 690 C C . ASN A 1 90 ? 12.626 -5.787 -20.859 1.00 61.59 90 ASN A C 1
ATOM 692 O O . ASN A 1 90 ? 13.509 -5.735 -21.714 1.00 61.59 90 ASN A O 1
ATOM 696 N N . VAL A 1 91 ? 12.881 -6.101 -19.586 1.00 59.53 91 VAL A N 1
ATOM 697 C CA . VAL A 1 91 ? 14.224 -6.410 -19.059 1.00 59.53 91 VAL A CA 1
ATOM 698 C C . VAL A 1 91 ? 14.664 -7.837 -19.416 1.00 59.53 91 VAL A C 1
ATOM 700 O O . VAL A 1 91 ? 15.843 -8.067 -19.678 1.00 59.53 91 VAL A O 1
ATOM 703 N N . ALA A 1 92 ? 13.726 -8.782 -19.530 1.00 58.88 92 ALA A N 1
ATOM 704 C CA . ALA A 1 92 ? 13.968 -10.162 -19.966 1.00 58.88 92 ALA A CA 1
ATOM 705 C C . ALA A 1 92 ? 14.580 -10.263 -21.377 1.00 58.88 92 ALA A C 1
ATOM 707 O O . ALA A 1 92 ? 15.155 -11.283 -21.734 1.00 58.88 92 ALA A O 1
ATOM 708 N N . ARG A 1 93 ? 14.516 -9.190 -22.174 1.00 59.66 93 ARG A N 1
ATOM 709 C CA . ARG A 1 93 ? 15.180 -9.104 -23.482 1.00 59.66 93 ARG A CA 1
ATOM 710 C C . ARG A 1 93 ? 16.711 -8.981 -23.384 1.00 59.66 93 ARG A C 1
ATOM 712 O O . ARG A 1 93 ? 17.389 -9.150 -24.391 1.00 59.66 93 ARG A O 1
ATOM 719 N N . ILE A 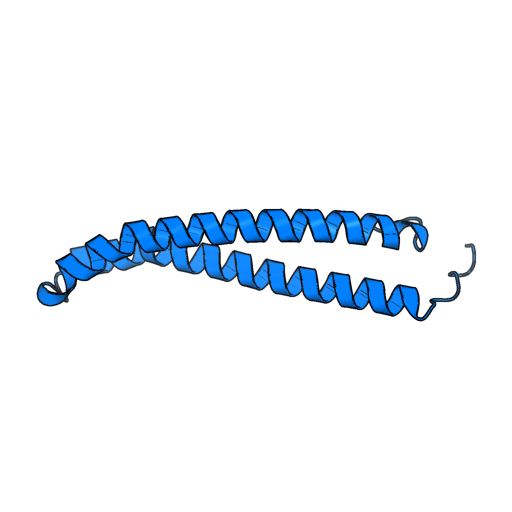1 94 ? 17.239 -8.647 -22.203 1.00 57.56 94 ILE A N 1
ATOM 720 C CA . ILE A 1 94 ? 18.669 -8.403 -21.936 1.00 57.56 94 ILE A CA 1
ATOM 721 C C . ILE A 1 94 ? 19.322 -9.632 -21.285 1.00 57.56 94 ILE A C 1
ATOM 723 O O . ILE A 1 94 ? 20.487 -9.926 -21.543 1.00 57.56 94 ILE A O 1
ATOM 727 N N . TYR A 1 95 ? 18.565 -10.376 -20.474 1.00 55.88 95 TYR A N 1
ATOM 728 C CA . TYR A 1 95 ? 19.012 -11.612 -19.835 1.00 55.88 95 TYR A CA 1
ATOM 729 C C . TYR A 1 95 ? 18.069 -12.764 -20.197 1.00 55.88 95 TYR A C 1
ATOM 731 O O . TYR A 1 95 ? 16.933 -12.805 -19.730 1.00 55.88 95 TYR A O 1
ATOM 739 N N . ASP A 1 96 ? 18.585 -13.735 -20.960 1.00 56.62 96 ASP A N 1
ATOM 740 C CA . ASP A 1 96 ? 17.879 -14.948 -21.428 1.00 56.62 96 ASP A CA 1
ATOM 741 C C . ASP A 1 96 ? 17.284 -15.795 -20.279 1.00 56.62 96 ASP A C 1
ATOM 743 O O . ASP A 1 96 ? 16.416 -16.642 -20.481 1.00 56.62 96 ASP A O 1
ATOM 747 N N . ARG A 1 97 ? 17.741 -15.565 -19.041 1.00 58.34 97 ARG A N 1
ATOM 748 C CA . ARG A 1 97 ? 17.293 -16.262 -17.835 1.00 58.34 97 ARG A CA 1
ATOM 749 C C . ARG A 1 97 ? 17.189 -15.286 -16.663 1.00 58.34 97 ARG A C 1
ATOM 751 O O . ARG A 1 97 ? 18.173 -14.983 -15.996 1.00 58.34 97 ARG A O 1
ATOM 758 N N . TRP A 1 98 ? 15.982 -14.770 -16.450 1.00 56.31 98 TRP A N 1
ATOM 759 C CA . TRP A 1 98 ? 15.638 -13.800 -15.399 1.00 56.31 98 TRP A CA 1
ATOM 760 C C . TRP A 1 98 ? 14.998 -14.445 -14.154 1.00 56.31 98 TRP A C 1
ATOM 762 O O . TRP A 1 98 ? 14.713 -13.761 -13.175 1.00 56.31 98 TRP A O 1
ATOM 772 N N . TRP A 1 99 ? 14.807 -15.764 -14.176 1.00 57.47 99 TRP A N 1
ATOM 773 C CA . TRP A 1 99 ? 14.363 -16.602 -13.062 1.00 57.47 99 TRP A CA 1
ATOM 774 C C . TRP A 1 99 ? 15.199 -17.894 -13.054 1.00 57.47 99 TRP A C 1
ATOM 776 O O . TRP A 1 99 ? 15.723 -18.284 -14.101 1.00 57.47 99 TRP A O 1
ATOM 786 N N . PHE A 1 100 ? 15.417 -18.475 -11.867 1.00 45.00 100 PHE A N 1
ATOM 787 C CA . PHE A 1 100 ? 16.364 -19.579 -11.645 1.00 45.00 100 PHE A CA 1
ATOM 788 C C . PHE A 1 100 ? 16.099 -20.803 -12.518 1.00 45.00 100 PHE A C 1
ATOM 790 O O . PHE A 1 100 ? 14.939 -21.262 -12.550 1.00 45.00 100 PHE A O 1
#

Foldseek 3Di:
DPDQDDDDPVLVVLVVVLVVLVVQLVVLVVLLVVLCCLLPPVLVVVVVVVPCVVCNVVSVVCNVVSVVSNVVSVVSSVVSVVVSVVSVVVNCVRPVDPDD

Radius of gyration: 21.16 Å; chains: 1; bounding box: 49×27×53 Å

Sequence (100 aa):
MPDPQFITSADWNNLGRLLTMLWLFVAAVVGLAGSFLLAHAVIPSLLTTGELEEWTPRLQRLRPVLYAAAILFLVLAAVILAIATDLTHNVARIYDRWWF

pLDDT: mean 83.01, std 13.25, range [45.0, 97.25]